Protein AF-W2EII2-F1 (afdb_monomer)

Solvent-accessible surface area (backbone atoms only — not comparable to full-atom values): 6935 Å² total; per-residue (Å²): 129,95,82,87,89,82,90,64,53,65,68,40,54,65,50,43,50,60,74,43,68,81,61,71,60,58,66,47,80,46,74,52,75,57,71,73,62,83,66,45,85,64,96,63,15,81,47,43,69,25,37,38,44,26,28,46,35,73,65,47,43,65,68,16,34,40,39,41,33,33,43,46,94,66,58,82,57,60,70,87,14,72,47,53,42,82,75,50,70,52,74,58,93,66,29,17,34,26,35,32,29,22,40,70,85,60,63,66,49,102,82,74,46,71,62,77,134

Structure (mmCIF, N/CA/C/O backbone):
data_AF-W2EII2-F1
#
_entry.id   AF-W2EII2-F1
#
loop_
_atom_site.group_PDB
_atom_site.id
_atom_site.type_symbol
_atom_site.label_atom_id
_atom_site.label_alt_id
_atom_site.label_comp_id
_atom_site.label_asym_id
_atom_site.label_entity_id
_atom_site.label_seq_id
_atom_site.pdbx_PDB_ins_code
_atom_site.Cartn_x
_atom_site.Cartn_y
_atom_site.Cartn_z
_atom_site.occupancy
_atom_site.B_iso_or_equiv
_atom_site.auth_seq_id
_atom_site.auth_comp_id
_atom_site.auth_asym_id
_atom_site.auth_atom_id
_atom_site.pdbx_PDB_model_num
ATOM 1 N N . LEU A 1 1 ? -0.001 -18.580 14.695 1.00 58.12 1 LEU A N 1
ATOM 2 C CA . LEU A 1 1 ? -1.106 -18.043 13.866 1.00 58.12 1 LEU A CA 1
ATOM 3 C C . LEU A 1 1 ? -1.059 -18.737 12.513 1.00 58.12 1 LEU A C 1
ATOM 5 O O . LEU A 1 1 ? 0.052 -18.964 12.043 1.00 58.12 1 LEU A O 1
ATOM 9 N N . PRO A 1 2 ? -2.203 -19.103 11.916 1.00 81.19 2 PRO A N 1
ATOM 10 C CA . PRO A 1 2 ? -2.222 -19.612 10.550 1.00 81.19 2 PRO A CA 1
ATOM 11 C C . PRO A 1 2 ? -1.718 -18.519 9.601 1.00 81.19 2 PRO A C 1
ATOM 13 O O . PRO A 1 2 ? -2.116 -17.361 9.721 1.00 81.19 2 PRO A O 1
ATOM 16 N N . ALA A 1 3 ? -0.820 -18.887 8.693 1.00 84.44 3 ALA A N 1
ATOM 17 C CA . ALA A 1 3 ? -0.304 -18.011 7.654 1.00 84.44 3 ALA A CA 1
ATOM 18 C C . ALA A 1 3 ? -0.624 -18.626 6.293 1.00 84.44 3 ALA A C 1
ATOM 20 O O . ALA A 1 3 ? -0.541 -19.841 6.119 1.00 84.44 3 ALA A O 1
ATOM 21 N N . GLU A 1 4 ? -0.984 -17.780 5.338 1.00 90.75 4 GLU A N 1
ATOM 22 C CA . GLU A 1 4 ? -1.239 -18.172 3.960 1.00 90.75 4 GLU A CA 1
ATOM 23 C C . GLU A 1 4 ? -0.370 -17.312 3.048 1.00 90.75 4 GLU A C 1
ATOM 25 O O . GLU A 1 4 ? -0.266 -16.101 3.244 1.00 90.75 4 GLU A O 1
ATOM 30 N N . ALA A 1 5 ? 0.250 -17.942 2.055 1.00 91.88 5 ALA A N 1
ATOM 31 C CA . ALA A 1 5 ? 1.073 -17.268 1.066 1.00 91.88 5 ALA A CA 1
ATOM 32 C C . ALA A 1 5 ? 0.483 -17.498 -0.324 1.00 91.88 5 ALA A C 1
ATOM 34 O O . ALA A 1 5 ? 0.189 -18.628 -0.712 1.00 91.88 5 ALA A O 1
ATOM 35 N N . ARG A 1 6 ? 0.319 -16.411 -1.076 1.00 92.88 6 ARG A N 1
ATOM 36 C CA . ARG A 1 6 ? -0.107 -16.421 -2.477 1.00 92.88 6 ARG A CA 1
ATOM 37 C C . ARG A 1 6 ? 0.770 -15.461 -3.268 1.00 92.88 6 ARG A C 1
ATOM 39 O O . ARG A 1 6 ? 1.322 -14.518 -2.705 1.00 92.88 6 ARG A O 1
ATOM 46 N N . ARG A 1 7 ? 0.893 -15.708 -4.571 1.00 92.69 7 ARG A N 1
ATOM 47 C CA . ARG A 1 7 ? 1.626 -14.842 -5.495 1.00 92.69 7 ARG A CA 1
ATOM 48 C C . ARG A 1 7 ? 0.640 -13.923 -6.212 1.00 92.69 7 ARG A C 1
ATOM 50 O O . ARG A 1 7 ? -0.308 -14.415 -6.808 1.00 92.69 7 ARG A O 1
ATOM 57 N N . ALA A 1 8 ? 0.896 -12.623 -6.164 1.00 91.56 8 ALA A N 1
ATOM 58 C CA . ALA A 1 8 ? 0.204 -11.597 -6.938 1.00 91.56 8 ALA A CA 1
ATOM 59 C C . ALA A 1 8 ? 1.205 -10.500 -7.312 1.00 91.56 8 ALA A C 1
ATOM 61 O O . ALA A 1 8 ? 2.192 -10.301 -6.598 1.00 91.56 8 ALA A O 1
ATOM 62 N N . ASP A 1 9 ? 0.942 -9.801 -8.412 1.00 90.38 9 ASP A N 1
ATOM 63 C CA . ASP A 1 9 ? 1.603 -8.534 -8.710 1.00 90.38 9 ASP A CA 1
ATOM 64 C C . ASP A 1 9 ? 0.920 -7.426 -7.897 1.00 90.38 9 ASP A C 1
ATOM 66 O O . ASP A 1 9 ? -0.305 -7.321 -7.884 1.00 90.38 9 ASP A O 1
ATOM 70 N N . VAL A 1 10 ? 1.702 -6.611 -7.188 1.00 89.31 10 VAL A N 1
ATOM 71 C CA . VAL A 1 10 ? 1.163 -5.526 -6.361 1.00 89.31 10 VAL A CA 1
ATOM 72 C C . VAL A 1 10 ? 0.618 -4.367 -7.196 1.00 89.31 10 VAL A C 1
ATOM 74 O O . VAL A 1 10 ? -0.150 -3.558 -6.678 1.00 89.31 10 VAL A O 1
ATOM 77 N N . PHE A 1 11 ? 1.001 -4.279 -8.469 1.00 89.19 11 PHE A N 1
ATOM 78 C CA . PHE A 1 11 ? 0.474 -3.282 -9.392 1.00 89.19 11 PHE A CA 1
ATOM 79 C C . PHE A 1 11 ? -0.848 -3.724 -10.038 1.00 89.19 11 PHE A C 1
ATOM 81 O O . PHE A 1 11 ? -1.654 -2.867 -10.397 1.00 89.19 11 PHE A O 1
ATOM 88 N N . ASP A 1 12 ? -1.140 -5.029 -10.067 1.00 90.94 12 ASP A N 1
ATOM 89 C CA . ASP A 1 12 ? -2.394 -5.584 -10.581 1.00 90.94 12 ASP A CA 1
ATOM 90 C C . ASP A 1 12 ? -3.491 -5.632 -9.500 1.00 90.94 12 ASP A C 1
ATOM 92 O O . ASP A 1 12 ? -3.599 -6.555 -8.685 1.00 90.94 12 ASP A O 1
ATOM 96 N N . ALA A 1 13 ? -4.374 -4.632 -9.522 1.00 91.69 13 ALA A N 1
ATOM 97 C CA . ALA A 1 13 ? -5.518 -4.563 -8.615 1.00 91.69 13 ALA A CA 1
ATOM 98 C C . ALA A 1 13 ? -6.496 -5.746 -8.772 1.00 91.69 13 ALA A C 1
ATOM 100 O O . ALA A 1 13 ? -7.213 -6.072 -7.823 1.00 91.69 13 ALA A O 1
ATOM 101 N N . GLY A 1 14 ? -6.594 -6.343 -9.964 1.00 93.12 14 GLY A N 1
ATOM 102 C CA . GLY A 1 14 ? -7.450 -7.497 -10.238 1.00 93.12 14 GLY A CA 1
ATOM 103 C C . GLY A 1 14 ? -6.904 -8.748 -9.559 1.00 93.12 14 GLY A C 1
ATOM 104 O O . GLY A 1 14 ? -7.590 -9.334 -8.717 1.00 93.12 14 GLY A O 1
ATOM 105 N N . GLY A 1 15 ? -5.640 -9.076 -9.832 1.00 94.19 15 GLY A N 1
ATOM 106 C CA . GLY A 1 15 ? -4.932 -10.198 -9.217 1.00 94.19 15 GLY A CA 1
ATOM 107 C C . GLY A 1 15 ? -4.852 -10.101 -7.692 1.00 94.19 15 GLY A C 1
ATOM 108 O O . GLY A 1 15 ? -5.042 -11.101 -6.996 1.00 94.19 15 GLY A O 1
ATOM 109 N N . LEU A 1 16 ? -4.675 -8.896 -7.133 1.00 93.50 16 LEU A N 1
ATOM 110 C CA . LEU A 1 16 ? -4.748 -8.702 -5.680 1.00 93.50 16 LEU A CA 1
ATOM 111 C C . LEU A 1 16 ? -6.133 -9.039 -5.113 1.00 93.50 16 LEU A C 1
ATOM 113 O O . LEU A 1 16 ? -6.222 -9.706 -4.081 1.00 93.50 16 LEU A O 1
ATOM 117 N N . ARG A 1 17 ? -7.222 -8.608 -5.764 1.00 94.50 17 ARG A N 1
ATOM 118 C CA . ARG A 1 17 ? -8.587 -8.935 -5.310 1.00 94.50 17 ARG A CA 1
ATOM 119 C C . ARG A 1 17 ? -8.873 -10.430 -5.401 1.00 94.50 17 ARG A C 1
ATOM 121 O O . ARG A 1 17 ? -9.484 -10.975 -4.482 1.00 94.50 17 ARG A O 1
ATOM 128 N N . GLU A 1 18 ? -8.402 -11.083 -6.459 1.00 95.31 18 GLU A N 1
ATOM 129 C CA . GLU A 1 18 ? -8.519 -12.531 -6.637 1.00 95.31 18 GLU A CA 1
ATOM 130 C C . GLU A 1 18 ? -7.802 -13.289 -5.511 1.00 95.31 18 GLU A C 1
ATOM 132 O O . GLU A 1 18 ? -8.406 -14.116 -4.828 1.00 95.31 18 GLU A O 1
ATOM 137 N N . VAL A 1 19 ? -6.544 -12.935 -5.233 1.00 94.94 19 VAL A N 1
ATOM 138 C CA . VAL A 1 19 ? -5.745 -13.539 -4.156 1.00 94.94 19 VAL A CA 1
ATOM 139 C C . VAL A 1 19 ? -6.336 -13.280 -2.768 1.00 94.94 19 VAL A C 1
ATOM 141 O O . VAL A 1 19 ? -6.267 -14.144 -1.882 1.00 94.94 19 VAL A O 1
ATOM 144 N N . LEU A 1 20 ? -6.943 -12.114 -2.551 1.00 93.12 20 LEU A N 1
ATOM 145 C CA . LEU A 1 20 ? -7.638 -11.818 -1.302 1.00 93.12 20 LEU A CA 1
ATOM 146 C C . LEU A 1 20 ? -8.917 -12.645 -1.142 1.00 93.12 20 LEU A C 1
ATOM 148 O O . LEU A 1 20 ? -9.279 -12.932 -0.001 1.00 93.12 20 LEU A O 1
ATOM 152 N N . GLY A 1 21 ? -9.575 -13.067 -2.226 1.00 92.56 21 GLY A N 1
ATOM 153 C CA . GLY A 1 21 ? -10.734 -13.964 -2.169 1.00 92.56 21 GLY A CA 1
ATOM 154 C C . GLY A 1 21 ? -11.874 -13.420 -1.300 1.00 92.56 21 GLY A C 1
ATOM 155 O O . GLY A 1 21 ? -12.480 -14.160 -0.532 1.00 92.56 21 GLY A O 1
ATOM 156 N N . GLY A 1 22 ? -12.104 -12.104 -1.337 1.00 90.62 22 GLY A N 1
ATOM 157 C CA . GLY A 1 22 ? -13.107 -11.417 -0.510 1.00 90.62 22 GLY A CA 1
ATOM 158 C C . GLY A 1 22 ? -12.643 -11.021 0.898 1.00 90.62 22 GLY A C 1
ATOM 159 O O . GLY A 1 22 ? -13.360 -10.294 1.588 1.00 90.62 22 GLY A O 1
ATOM 160 N N . ARG A 1 23 ? -11.440 -11.423 1.330 1.00 92.06 23 ARG A N 1
ATOM 161 C CA . ARG A 1 23 ? -10.848 -10.944 2.589 1.00 92.06 23 ARG A CA 1
ATOM 162 C C . ARG A 1 23 ? -10.588 -9.443 2.530 1.00 92.06 23 ARG A C 1
ATOM 164 O O . ARG A 1 23 ? -10.233 -8.895 1.489 1.00 92.06 23 ARG A O 1
ATOM 171 N N . ARG A 1 24 ? -10.721 -8.787 3.684 1.00 91.88 24 ARG A N 1
ATOM 172 C CA . ARG A 1 24 ? -10.56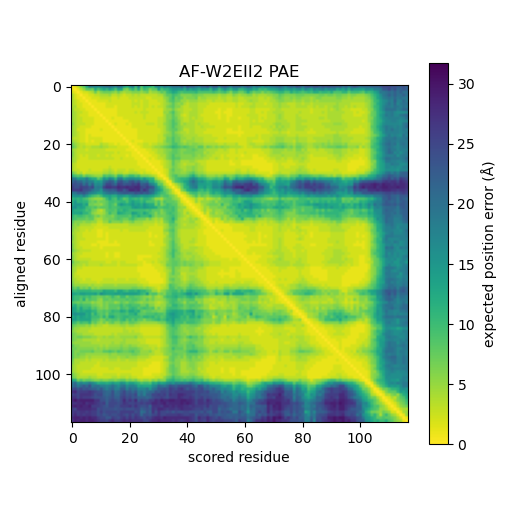3 -7.335 3.833 1.00 91.88 24 ARG A CA 1
ATOM 173 C C . ARG A 1 24 ? -9.530 -7.017 4.916 1.00 91.88 24 ARG A C 1
ATOM 175 O O . ARG A 1 24 ? -9.907 -6.828 6.070 1.00 91.88 24 ARG A O 1
ATOM 182 N N . PRO A 1 25 ? -8.227 -7.017 4.582 1.00 92.38 25 PRO A N 1
ATOM 183 C CA . PRO A 1 25 ? -7.178 -6.708 5.546 1.00 92.38 25 PRO A CA 1
ATOM 184 C C . PRO A 1 25 ? -7.321 -5.276 6.070 1.00 92.38 25 PRO A C 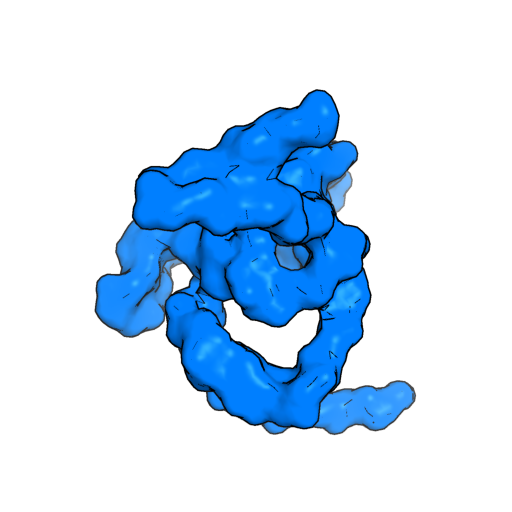1
ATOM 186 O O . PRO A 1 25 ? -7.399 -4.335 5.286 1.00 92.38 25 PRO A O 1
ATOM 189 N N . GL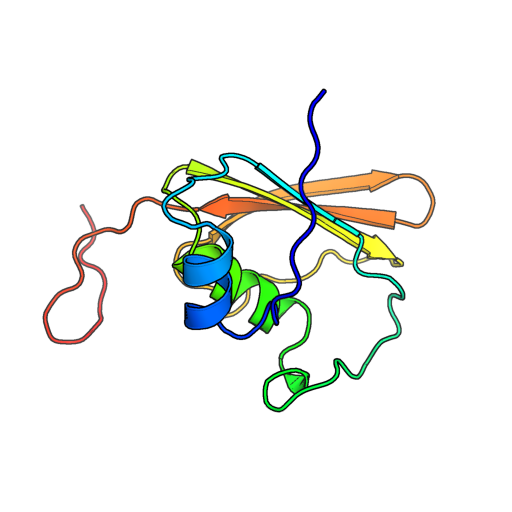Y A 1 26 ? -7.321 -5.113 7.395 1.00 95.00 26 GLY A N 1
ATOM 190 C CA . GLY A 1 26 ? -7.287 -3.791 8.032 1.00 95.00 26 GLY A CA 1
ATOM 191 C C . GLY A 1 26 ? -5.878 -3.202 8.137 1.00 95.00 26 GLY A C 1
ATOM 192 O O . GLY A 1 26 ? -5.726 -2.011 8.390 1.00 95.00 26 GLY A O 1
ATOM 193 N N . VAL A 1 27 ? -4.841 -4.023 7.949 1.00 95.25 27 VAL A N 1
ATOM 194 C CA . VAL A 1 27 ? -3.441 -3.607 8.044 1.00 95.25 27 VAL A CA 1
ATOM 195 C C . VAL A 1 27 ? -2.628 -4.286 6.949 1.00 95.25 27 VAL A C 1
ATOM 197 O O . VAL A 1 27 ? -2.700 -5.502 6.776 1.00 95.25 27 VAL A O 1
ATOM 200 N N . VAL A 1 28 ? -1.822 -3.495 6.247 1.00 95.31 28 VAL A N 1
ATOM 201 C CA . VAL A 1 28 ? -0.764 -3.950 5.345 1.00 95.31 28 VAL A CA 1
ATOM 202 C C . VAL A 1 28 ? 0.567 -3.450 5.886 1.00 95.31 28 VAL A C 1
ATOM 204 O O . VAL A 1 28 ? 0.725 -2.262 6.157 1.00 95.31 28 VAL A O 1
ATOM 207 N N . VAL A 1 29 ? 1.530 -4.357 6.031 1.00 93.94 29 VAL A N 1
ATOM 208 C CA . VAL A 1 29 ? 2.907 -4.026 6.404 1.00 93.94 29 VAL A CA 1
ATOM 209 C C . VAL A 1 29 ? 3.813 -4.530 5.298 1.00 93.94 29 VAL A C 1
ATOM 211 O O . VAL A 1 29 ? 3.789 -5.715 4.973 1.00 93.94 29 VAL A O 1
ATOM 214 N N . THR A 1 30 ? 4.599 -3.634 4.716 1.00 91.19 30 THR A N 1
ATOM 215 C CA . THR A 1 30 ? 5.568 -3.984 3.680 1.00 91.19 30 THR A CA 1
ATOM 216 C C . THR A 1 30 ? 6.883 -3.258 3.926 1.00 91.19 30 THR A C 1
ATOM 218 O O . THR A 1 30 ? 6.906 -2.071 4.256 1.00 91.19 30 THR A O 1
ATOM 221 N N . ASP A 1 31 ? 7.984 -3.990 3.803 1.00 88.69 31 ASP A N 1
ATOM 222 C CA . ASP A 1 31 ? 9.332 -3.431 3.753 1.00 88.69 31 ASP A CA 1
ATOM 223 C C . ASP A 1 31 ? 9.767 -3.490 2.298 1.00 88.69 31 ASP A C 1
ATOM 225 O O . ASP A 1 31 ? 10.023 -4.572 1.774 1.00 88.69 31 ASP A O 1
ATOM 229 N N . VAL A 1 32 ? 9.783 -2.336 1.635 1.00 81.19 32 VAL A N 1
ATOM 230 C CA . VAL A 1 32 ? 10.238 -2.227 0.251 1.00 81.19 32 VAL A CA 1
ATOM 231 C C . VAL A 1 32 ? 11.763 -2.305 0.296 1.00 81.19 32 VAL A C 1
ATOM 233 O O . VAL A 1 32 ? 12.413 -1.362 0.775 1.00 81.19 32 VAL A O 1
ATOM 236 N N . PRO A 1 33 ? 12.36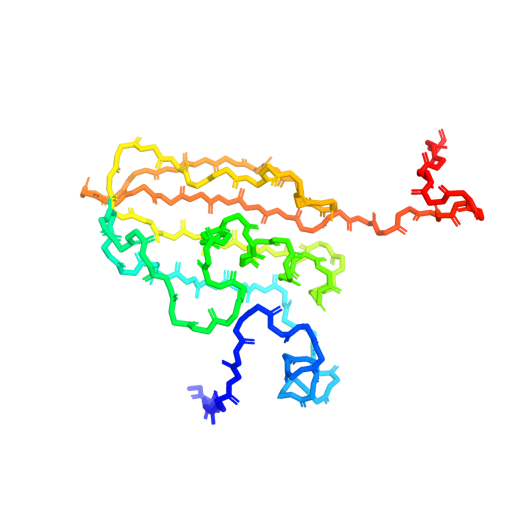4 -3.428 -0.135 1.00 62.56 33 PRO A N 1
ATOM 237 C CA . PRO A 1 33 ? 13.794 -3.604 -0.024 1.00 62.56 33 PRO A CA 1
ATOM 238 C C . PRO A 1 33 ? 14.489 -2.654 -1.001 1.00 62.56 33 PRO A C 1
ATOM 240 O O . PRO A 1 33 ? 14.085 -2.514 -2.147 1.00 62.56 33 PRO A O 1
ATOM 243 N N . TYR A 1 34 ? 15.575 -2.045 -0.528 1.00 53.75 34 TYR A N 1
ATOM 244 C CA . TYR A 1 34 ? 16.463 -1.136 -1.257 1.00 53.75 34 TYR A CA 1
ATOM 245 C C . TYR A 1 34 ? 15.846 0.212 -1.655 1.00 53.75 34 TYR A C 1
ATOM 247 O O . TYR A 1 34 ? 15.139 0.355 -2.644 1.00 53.75 34 TYR A O 1
ATOM 255 N N . GLY A 1 35 ? 16.286 1.260 -0.951 1.00 49.59 35 GLY A N 1
ATOM 256 C CA . GLY A 1 35 ? 16.116 2.670 -1.334 1.00 49.59 35 GLY A CA 1
ATOM 257 C C . GLY A 1 35 ? 16.866 3.086 -2.611 1.00 49.59 35 GLY A C 1
ATOM 258 O O . GLY A 1 35 ? 17.140 4.265 -2.775 1.00 49.59 35 GLY A O 1
ATOM 259 N N . GLU A 1 36 ? 17.199 2.110 -3.462 1.00 44.62 36 GLU A N 1
ATOM 260 C CA . GLU A 1 36 ? 17.898 2.184 -4.753 1.00 44.62 36 GLU A CA 1
ATOM 261 C C . GLU A 1 36 ? 17.292 1.189 -5.776 1.00 44.62 36 GLU A C 1
ATOM 263 O O . GLU A 1 36 ? 17.817 1.052 -6.877 1.00 44.62 36 GLU A O 1
ATOM 268 N N . GLN A 1 37 ? 16.202 0.461 -5.461 1.00 56.44 37 GLN A N 1
ATOM 269 C CA . GLN A 1 37 ? 15.475 -0.298 -6.487 1.00 56.44 37 GLN A CA 1
ATOM 270 C C . GLN A 1 37 ? 14.678 0.702 -7.339 1.00 56.44 37 GLN A C 1
ATOM 272 O O . GLN A 1 37 ? 13.510 0.996 -7.095 1.00 56.44 37 GLN A O 1
ATOM 277 N N . THR A 1 38 ? 15.372 1.286 -8.315 1.00 54.81 38 THR A N 1
ATOM 278 C CA . THR A 1 38 ? 14.835 2.192 -9.342 1.00 54.81 38 THR A CA 1
ATOM 279 C C . THR A 1 38 ? 13.942 1.473 -10.347 1.00 54.81 38 THR A C 1
ATOM 281 O O . THR A 1 38 ? 13.274 2.123 -11.143 1.00 54.81 38 THR A O 1
ATOM 284 N N . SER A 1 39 ? 13.930 0.141 -10.320 1.00 61.56 39 SER A N 1
ATOM 285 C CA . SER A 1 39 ? 13.127 -0.690 -11.205 1.00 61.56 39 SER A CA 1
ATOM 286 C C . SER A 1 39 ? 12.400 -1.754 -10.401 1.00 61.56 39 SER A C 1
ATOM 288 O O . SER A 1 39 ? 12.994 -2.524 -9.645 1.00 61.56 39 SER A O 1
ATOM 290 N N . TRP A 1 40 ? 11.087 -1.778 -10.572 1.00 74.94 40 TRP A N 1
ATOM 291 C CA . TRP A 1 40 ? 10.263 -2.912 -10.204 1.00 74.94 40 TRP A CA 1
ATOM 292 C C . TRP A 1 40 ? 10.026 -3.720 -11.477 1.00 74.94 40 TRP A C 1
ATOM 294 O O . TRP A 1 40 ? 9.975 -3.164 -12.574 1.00 74.94 40 TRP A O 1
ATOM 304 N N . LEU A 1 41 ? 9.929 -5.039 -11.344 1.00 70.62 41 LEU A N 1
ATOM 305 C CA . LEU A 1 41 ? 9.628 -5.900 -12.483 1.00 70.62 41 LEU A CA 1
ATOM 306 C C . LEU A 1 41 ? 8.154 -5.750 -12.868 1.00 70.62 41 LEU A C 1
ATOM 308 O O . LEU A 1 41 ? 7.303 -5.613 -11.993 1.00 70.62 41 LEU A O 1
ATOM 312 N N . GLY A 1 42 ? 7.870 -5.855 -14.164 1.00 70.56 42 GLY A N 1
ATOM 313 C CA . GLY A 1 42 ? 6.511 -5.797 -14.698 1.00 70.56 42 GLY A CA 1
ATOM 314 C C . GLY A 1 42 ? 6.171 -4.454 -15.354 1.00 70.56 42 GLY A C 1
ATOM 315 O O . GLY A 1 42 ? 6.894 -3.474 -15.178 1.00 70.56 42 GLY A O 1
ATOM 316 N N . PRO A 1 43 ? 5.089 -4.420 -16.146 1.00 69.81 43 PRO A N 1
ATOM 317 C CA . PRO A 1 43 ? 4.730 -3.281 -16.995 1.00 69.81 43 PRO A CA 1
ATOM 318 C C . PRO A 1 43 ? 4.476 -1.984 -16.213 1.00 69.81 43 PRO A C 1
ATOM 320 O O . PRO A 1 43 ? 4.787 -0.909 -16.710 1.00 69.81 43 PRO A O 1
ATOM 323 N N . ASP A 1 44 ? 3.988 -2.081 -14.975 1.00 73.88 44 ASP A N 1
ATOM 324 C CA . ASP A 1 44 ? 3.665 -0.923 -14.129 1.00 73.88 44 ASP A CA 1
ATOM 325 C C . ASP A 1 44 ? 4.756 -0.599 -13.094 1.00 73.88 44 ASP A C 1
ATOM 327 O O . 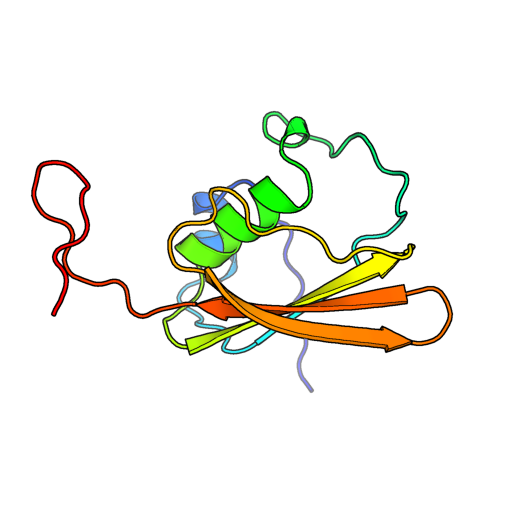ASP A 1 44 ? 4.608 0.302 -12.258 1.00 73.88 44 ASP A O 1
ATOM 331 N N . GLY A 1 45 ? 5.882 -1.314 -13.159 1.00 68.81 45 GLY A N 1
ATOM 332 C CA . GLY A 1 45 ? 6.950 -1.233 -12.175 1.00 68.81 45 GLY A CA 1
ATOM 333 C C . GLY A 1 45 ? 7.670 0.120 -12.114 1.00 68.81 45 GLY A C 1
ATOM 334 O O . GLY A 1 45 ? 8.205 0.497 -11.069 1.00 68.81 45 GLY A O 1
ATOM 335 N N . GLU A 1 46 ? 7.626 0.899 -13.195 1.00 75.00 46 GLU A N 1
ATOM 336 C CA . GLU A 1 46 ? 8.196 2.253 -13.255 1.00 75.00 46 GLU A CA 1
ATOM 337 C C . GLU A 1 46 ? 7.538 3.218 -12.255 1.00 75.00 46 GLU A C 1
ATOM 339 O O . GLU A 1 46 ? 8.170 4.163 -11.782 1.00 75.00 46 GLU A O 1
ATOM 344 N N . SER A 1 47 ? 6.285 2.954 -11.862 1.00 76.44 47 SER A N 1
ATOM 345 C CA . SER A 1 47 ? 5.563 3.765 -10.871 1.00 76.44 47 SER A CA 1
ATOM 346 C C . SER A 1 47 ? 6.069 3.560 -9.434 1.00 76.44 47 SER A C 1
ATOM 348 O O . SER A 1 47 ? 5.735 4.340 -8.533 1.00 76.44 47 SER A O 1
ATOM 350 N N . GLY A 1 48 ? 6.849 2.502 -9.197 1.00 82.06 48 GLY A N 1
ATOM 351 C CA . GLY A 1 48 ? 7.481 2.177 -7.924 1.00 82.06 48 GLY A CA 1
ATOM 352 C C . GLY A 1 48 ? 6.540 2.212 -6.715 1.00 82.06 48 GLY A C 1
ATOM 353 O O . GLY A 1 48 ? 5.378 1.807 -6.775 1.00 82.06 48 GLY A O 1
ATOM 354 N N . ALA A 1 49 ? 7.030 2.737 -5.587 1.00 84.56 49 ALA A N 1
ATOM 355 C CA . ALA A 1 49 ? 6.252 2.797 -4.348 1.00 84.56 49 ALA A CA 1
ATOM 356 C C . ALA A 1 49 ? 4.957 3.627 -4.475 1.00 84.56 49 ALA A C 1
ATOM 358 O O . ALA A 1 49 ? 3.982 3.327 -3.790 1.00 84.56 49 ALA A O 1
ATOM 359 N N . ALA A 1 50 ? 4.920 4.640 -5.349 1.00 84.38 50 ALA A N 1
ATOM 360 C CA . ALA A 1 50 ? 3.716 5.439 -5.576 1.00 84.38 50 ALA A CA 1
ATOM 361 C C . ALA A 1 50 ? 2.629 4.624 -6.301 1.00 84.38 50 ALA A C 1
ATOM 363 O O . ALA A 1 50 ? 1.469 4.647 -5.888 1.00 84.38 50 ALA A O 1
ATOM 364 N N . GLY A 1 51 ? 3.009 3.847 -7.323 1.00 86.50 51 GLY A N 1
ATOM 365 C CA . GLY A 1 51 ? 2.109 2.909 -8.004 1.00 86.50 51 GLY A CA 1
ATOM 366 C C . GLY A 1 51 ? 1.564 1.843 -7.058 1.00 86.50 51 GLY A C 1
ATOM 367 O O . GLY A 1 51 ? 0.354 1.644 -6.985 1.00 86.50 51 GLY A O 1
ATOM 368 N N . MET A 1 52 ? 2.441 1.246 -6.245 1.00 88.81 52 MET A N 1
ATOM 369 C CA . MET A 1 52 ? 2.048 0.288 -5.208 1.00 88.81 52 MET A CA 1
ATOM 370 C C . MET A 1 52 ? 1.009 0.890 -4.247 1.00 88.81 52 MET A C 1
ATOM 372 O O . MET A 1 52 ? -0.022 0.278 -3.976 1.00 88.81 52 MET A O 1
ATOM 376 N N . LEU A 1 53 ? 1.260 2.100 -3.734 1.00 90.69 53 LEU A N 1
ATOM 377 C CA . LEU A 1 53 ? 0.342 2.790 -2.825 1.00 90.69 53 LEU A CA 1
ATOM 378 C C . LEU A 1 53 ? -1.013 3.074 -3.486 1.00 90.69 53 LEU A C 1
ATOM 380 O O . LEU A 1 53 ? -2.049 2.845 -2.863 1.00 90.69 53 LEU A O 1
ATOM 384 N N . ARG A 1 54 ? -1.026 3.508 -4.752 1.00 90.00 54 ARG A N 1
ATOM 385 C CA . ARG A 1 54 ? -2.262 3.724 -5.518 1.00 90.00 54 ARG A CA 1
ATOM 386 C C . ARG A 1 54 ? -3.077 2.437 -5.641 1.00 90.00 54 ARG A C 1
ATOM 388 O O . ARG A 1 54 ? -4.270 2.446 -5.342 1.00 90.00 54 ARG A O 1
ATOM 395 N N . THR A 1 55 ? -2.442 1.334 -6.031 1.00 91.38 55 THR A N 1
ATOM 396 C CA . THR A 1 55 ? -3.130 0.050 -6.191 1.00 91.38 55 THR A CA 1
ATOM 397 C C . THR A 1 55 ? -3.674 -0.463 -4.858 1.00 91.38 55 THR A C 1
ATOM 399 O O . THR A 1 55 ? -4.845 -0.840 -4.777 1.00 91.38 55 THR A O 1
ATOM 402 N N . LEU A 1 56 ? -2.884 -0.400 -3.781 1.00 92.06 56 LEU A N 1
ATOM 403 C CA . LEU A 1 56 ? -3.340 -0.791 -2.444 1.00 92.06 56 LEU A CA 1
ATOM 404 C C . LEU A 1 56 ? -4.511 0.071 -1.959 1.00 92.06 56 LEU A C 1
ATOM 406 O O . LEU A 1 56 ? -5.482 -0.472 -1.434 1.00 92.06 56 LEU A O 1
ATOM 410 N N . GLY A 1 57 ? -4.464 1.387 -2.184 1.00 91.56 57 GLY A N 1
ATOM 411 C CA . GLY A 1 57 ? -5.562 2.297 -1.852 1.00 91.56 57 GLY A CA 1
ATOM 412 C C . GLY A 1 57 ? -6.878 1.958 -2.563 1.00 91.56 57 GLY A C 1
ATOM 413 O O . GLY A 1 57 ? -7.947 2.162 -1.999 1.00 91.56 57 GLY A O 1
ATOM 414 N N . ALA A 1 58 ? -6.814 1.381 -3.767 1.00 90.38 58 ALA A N 1
ATOM 415 C CA . ALA A 1 58 ? -7.990 0.958 -4.529 1.00 90.38 58 ALA A CA 1
ATOM 416 C C . ALA A 1 58 ? -8.529 -0.436 -4.143 1.00 90.38 58 ALA A C 1
ATOM 418 O O . ALA A 1 58 ? -9.660 -0.785 -4.502 1.00 90.38 58 ALA A O 1
ATOM 419 N N . VAL A 1 59 ? -7.719 -1.264 -3.480 1.00 92.81 59 VAL A N 1
ATOM 420 C CA . VAL A 1 59 ? -8.058 -2.656 -3.132 1.00 92.81 59 VAL A CA 1
ATOM 421 C C . VAL A 1 59 ? -8.502 -2.789 -1.677 1.00 92.81 59 VAL A C 1
ATOM 423 O O . VAL A 1 59 ? -9.416 -3.562 -1.379 1.00 92.81 59 VAL A O 1
ATOM 426 N N . LEU A 1 60 ? -7.854 -2.064 -0.769 1.00 93.50 60 LEU A N 1
ATOM 427 C CA . LEU A 1 60 ? -8.085 -2.180 0.665 1.00 93.50 60 LEU A CA 1
ATOM 428 C C . LEU A 1 60 ? -9.413 -1.532 1.091 1.00 93.50 60 LEU A C 1
ATOM 430 O O . LEU A 1 60 ? -9.884 -0.595 0.446 1.00 93.50 60 LEU A O 1
ATOM 434 N N . PRO A 1 61 ? -10.043 -2.033 2.172 1.00 93.44 61 PRO A N 1
ATOM 435 C CA . PRO A 1 61 ? -11.269 -1.439 2.695 1.00 93.44 61 PRO A CA 1
ATOM 436 C C . PRO A 1 61 ? -11.000 -0.042 3.263 1.00 93.44 61 PRO A C 1
ATOM 438 O O . PRO A 1 61 ? -9.859 0.289 3.581 1.00 93.44 61 PRO A O 1
ATOM 441 N N . GLU A 1 62 ? -12.054 0.754 3.441 1.00 92.62 62 GLU A N 1
ATOM 442 C CA . GLU A 1 62 ? -11.991 2.016 4.183 1.00 92.62 62 GLU A CA 1
ATOM 443 C C . GLU A 1 62 ? -11.371 1.819 5.575 1.00 92.62 62 GLU A C 1
ATOM 445 O O . GLU A 1 62 ? -11.624 0.826 6.260 1.00 92.62 62 GLU A O 1
ATOM 450 N N . GLY A 1 63 ? -10.546 2.779 5.991 1.00 93.69 63 GLY A N 1
ATOM 451 C CA . GLY A 1 63 ? -9.916 2.793 7.302 1.00 93.69 63 GLY A CA 1
ATOM 452 C C . GLY A 1 63 ? -8.704 1.869 7.445 1.00 93.69 63 GLY A C 1
ATOM 453 O O . GLY A 1 63 ? -8.027 1.962 8.470 1.00 93.69 63 GLY A O 1
ATOM 454 N N . ALA A 1 64 ? -8.394 1.036 6.447 1.00 96.31 64 ALA A N 1
ATOM 455 C CA . ALA A 1 64 ? -7.199 0.201 6.430 1.00 96.31 64 ALA A CA 1
ATOM 456 C C . ALA A 1 64 ? -5.916 1.033 6.516 1.00 96.31 64 ALA A C 1
ATOM 458 O O . ALA A 1 64 ? -5.794 2.099 5.911 1.00 96.31 64 ALA A O 1
ATOM 459 N N . VAL A 1 65 ? -4.932 0.512 7.246 1.00 96.75 65 VAL A N 1
ATOM 460 C CA . VAL A 1 65 ? -3.631 1.153 7.449 1.00 96.75 65 VAL A CA 1
ATOM 461 C C . VAL A 1 65 ? -2.571 0.465 6.601 1.00 96.75 65 VAL A C 1
ATOM 463 O O . VAL A 1 65 ? -2.441 -0.757 6.620 1.00 96.75 65 VAL A O 1
ATOM 466 N N . ILE A 1 66 ? -1.771 1.257 5.896 1.00 95.62 66 ILE A N 1
ATOM 467 C CA . ILE A 1 66 ? -0.614 0.794 5.133 1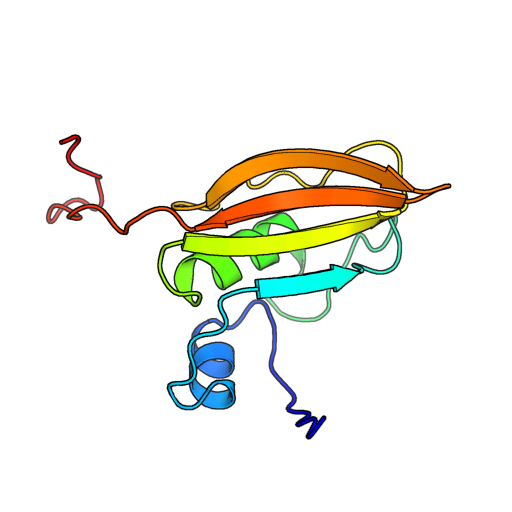.00 95.62 66 ILE A CA 1
ATOM 468 C C . ILE A 1 66 ? 0.642 1.345 5.806 1.00 95.62 66 ILE A C 1
ATOM 470 O O . ILE A 1 66 ? 0.847 2.559 5.854 1.00 95.62 66 ILE A O 1
ATOM 474 N N . ALA A 1 67 ? 1.487 0.452 6.312 1.00 95.56 67 ALA A N 1
ATOM 475 C CA . ALA A 1 67 ? 2.814 0.769 6.813 1.00 95.56 67 ALA A CA 1
ATOM 476 C C . ALA A 1 67 ? 3.860 0.352 5.775 1.00 95.56 67 ALA A C 1
ATOM 478 O O . ALA A 1 67 ? 4.037 -0.838 5.506 1.00 95.56 67 ALA A O 1
ATOM 479 N N . VAL A 1 68 ? 4.557 1.335 5.204 1.00 92.56 68 VAL A N 1
ATOM 480 C CA . VAL A 1 68 ? 5.625 1.109 4.224 1.00 92.56 68 VAL A CA 1
ATOM 481 C C . VAL A 1 68 ? 6.958 1.497 4.839 1.00 92.56 68 VAL A C 1
ATOM 483 O O . VAL A 1 68 ? 7.197 2.673 5.120 1.00 92.56 68 VAL A O 1
ATOM 486 N N . ALA A 1 69 ? 7.830 0.517 5.042 1.00 90.81 69 ALA A N 1
ATOM 487 C CA . ALA A 1 69 ? 9.218 0.749 5.402 1.00 90.81 69 ALA A CA 1
ATOM 488 C C . ALA A 1 69 ? 10.073 0.858 4.133 1.00 90.81 69 ALA A C 1
ATOM 490 O O . ALA A 1 69 ? 9.933 0.070 3.201 1.00 90.81 69 ALA A O 1
ATOM 491 N N . VAL A 1 70 ? 10.945 1.864 4.099 1.00 87.00 70 VAL A N 1
ATOM 492 C CA . VAL A 1 70 ? 11.948 2.067 3.048 1.00 87.00 70 VAL A CA 1
ATOM 493 C C . VAL A 1 70 ? 13.304 2.332 3.687 1.00 87.00 70 VAL A C 1
ATOM 495 O O . VAL A 1 70 ? 13.400 2.930 4.766 1.00 87.00 70 VAL A O 1
ATOM 498 N N . ARG A 1 71 ? 14.387 1.942 3.013 1.00 83.44 71 ARG A N 1
ATOM 499 C CA . ARG A 1 71 ? 15.733 2.391 3.390 1.00 83.44 71 ARG A CA 1
ATOM 500 C C . ARG A 1 71 ? 15.937 3.821 2.894 1.00 83.44 71 ARG A C 1
ATOM 502 O O . ARG A 1 71 ? 15.704 4.100 1.726 1.00 83.44 71 ARG A O 1
ATOM 509 N N . GLY A 1 72 ? 16.405 4.715 3.760 1.00 77.56 72 GLY A N 1
ATOM 510 C CA . GLY A 1 72 ? 16.683 6.102 3.385 1.00 77.56 72 GLY A CA 1
ATOM 511 C C . GLY A 1 72 ? 16.059 7.122 4.326 1.00 77.56 72 GLY A C 1
ATOM 512 O O . GLY A 1 72 ? 15.481 6.784 5.359 1.00 77.56 72 GLY A O 1
ATOM 513 N N . ARG A 1 73 ? 16.226 8.407 3.991 1.00 71.94 73 ARG A N 1
ATOM 514 C CA . ARG A 1 73 ? 15.852 9.524 4.876 1.00 71.94 73 ARG A CA 1
ATOM 515 C C . ARG A 1 73 ? 14.446 10.069 4.643 1.00 71.94 73 ARG A C 1
ATOM 517 O O . ARG A 1 73 ? 13.976 10.820 5.499 1.00 71.94 73 ARG A O 1
ATOM 524 N N . ARG A 1 74 ? 13.831 9.762 3.498 1.00 79.62 74 ARG A N 1
ATOM 525 C CA . ARG A 1 74 ? 12.534 10.305 3.084 1.00 79.62 74 ARG A CA 1
ATOM 526 C C . ARG A 1 74 ? 11.505 9.178 2.961 1.00 79.62 74 ARG A C 1
ATOM 528 O O . ARG A 1 74 ? 11.845 8.142 2.394 1.00 79.62 74 ARG A O 1
ATOM 535 N N . PRO A 1 75 ? 10.282 9.370 3.481 1.00 80.12 75 PRO A N 1
ATOM 536 C CA . PRO A 1 75 ? 9.197 8.421 3.281 1.00 80.12 75 PRO A CA 1
ATOM 537 C C . PRO A 1 75 ? 8.770 8.385 1.802 1.00 80.12 75 PRO A C 1
ATOM 539 O O . PRO A 1 75 ? 8.915 9.403 1.113 1.00 80.12 75 PRO A O 1
ATOM 542 N N . PRO A 1 76 ? 8.224 7.255 1.312 1.00 81.88 76 PRO A N 1
ATOM 543 C CA . PRO A 1 76 ? 7.554 7.223 0.018 1.00 81.88 76 PRO A CA 1
ATOM 544 C C . PRO A 1 76 ? 6.407 8.234 0.010 1.00 81.88 76 PRO A C 1
ATOM 546 O O . PRO A 1 76 ? 5.770 8.481 1.037 1.00 81.88 76 PRO A O 1
ATOM 549 N N . ARG A 1 77 ? 6.153 8.834 -1.150 1.00 81.38 77 ARG A N 1
ATOM 550 C CA . ARG A 1 77 ? 5.016 9.732 -1.339 1.00 81.38 77 ARG A CA 1
ATOM 551 C C . ARG A 1 77 ? 3.856 8.966 -1.954 1.00 81.38 77 ARG A C 1
ATOM 553 O O . ARG A 1 77 ? 4.059 8.117 -2.815 1.00 81.38 77 ARG A O 1
ATOM 560 N N . ALA A 1 78 ? 2.650 9.296 -1.514 1.00 79.00 78 ALA A N 1
ATOM 561 C CA . ALA A 1 78 ? 1.401 8.773 -2.058 1.00 79.00 78 ALA A CA 1
ATOM 562 C C . ALA A 1 78 ? 0.880 9.664 -3.205 1.00 79.00 78 ALA A C 1
ATOM 564 O O . ALA A 1 78 ? -0.325 9.862 -3.346 1.00 79.00 78 ALA A O 1
ATOM 565 N N . ASP A 1 79 ? 1.786 10.256 -3.989 1.00 73.38 79 ASP A N 1
ATOM 566 C CA . ASP A 1 79 ? 1.425 11.202 -5.045 1.00 73.38 79 ASP A CA 1
ATOM 567 C C . ASP A 1 79 ? 0.542 10.489 -6.088 1.00 73.38 79 ASP A C 1
ATOM 569 O O . ASP A 1 79 ? 0.906 9.450 -6.644 1.00 73.38 79 ASP A O 1
ATOM 573 N N . GLY A 1 80 ? -0.666 11.013 -6.314 1.00 70.06 80 GLY A N 1
ATOM 574 C CA . GLY A 1 80 ? -1.653 10.389 -7.201 1.00 70.06 80 GLY A CA 1
ATOM 575 C C . GLY A 1 80 ? -2.253 9.073 -6.683 1.00 70.06 80 GLY A C 1
ATOM 576 O O . GLY A 1 80 ? -2.815 8.319 -7.477 1.00 70.06 80 GLY A O 1
ATOM 577 N N . ALA A 1 81 ? -2.128 8.754 -5.390 1.00 75.94 81 ALA A N 1
ATOM 578 C CA . ALA A 1 81 ? -2.862 7.664 -4.748 1.00 75.94 81 ALA A CA 1
ATOM 579 C C . ALA A 1 81 ? -4.161 8.205 -4.136 1.00 75.94 81 ALA A C 1
ATOM 581 O O . ALA A 1 81 ? -4.263 8.483 -2.938 1.00 75.94 81 ALA A O 1
ATOM 582 N N . ASP A 1 82 ? -5.156 8.387 -5.000 1.00 77.31 82 ASP A N 1
ATOM 583 C CA . ASP A 1 82 ? -6.488 8.822 -4.606 1.00 77.31 82 ASP A CA 1
ATOM 584 C C . ASP A 1 82 ? -7.074 7.920 -3.517 1.00 77.31 82 ASP A C 1
ATOM 586 O O . ASP A 1 82 ? -7.179 6.708 -3.683 1.00 77.31 82 ASP A O 1
ATOM 590 N N . GLY A 1 83 ? -7.493 8.528 -2.405 1.00 83.94 83 GLY A N 1
ATOM 591 C CA . GLY A 1 83 ? -8.060 7.795 -1.276 1.00 83.94 83 GLY A CA 1
ATOM 592 C C . GLY A 1 83 ? -7.040 7.322 -0.241 1.00 83.94 83 GLY A C 1
ATOM 593 O O . GLY A 1 83 ? -7.432 6.593 0.661 1.00 83.94 83 GLY A O 1
ATOM 594 N N . LEU A 1 84 ? -5.772 7.748 -0.299 1.00 91.69 84 LEU A N 1
ATOM 595 C CA . LEU A 1 84 ? -4.831 7.583 0.813 1.00 91.69 84 LEU A CA 1
ATOM 596 C C . LEU A 1 84 ? -4.594 8.891 1.569 1.00 91.69 84 LEU A C 1
ATOM 598 O O . LEU A 1 84 ? -4.255 9.921 0.994 1.00 91.69 84 LEU A O 1
ATOM 602 N N . VAL A 1 85 ? -4.709 8.820 2.893 1.00 92.50 85 VAL A N 1
ATOM 603 C CA . VAL A 1 85 ? -4.422 9.911 3.824 1.00 92.50 85 VAL A CA 1
ATOM 604 C C . VAL A 1 85 ? -3.110 9.607 4.548 1.00 92.50 85 VAL A C 1
ATOM 606 O O . VAL A 1 85 ? -3.047 8.625 5.294 1.00 92.50 85 VAL A O 1
ATOM 609 N N . PRO A 1 86 ? -2.055 10.423 4.377 1.00 93.19 86 PRO A N 1
ATOM 610 C CA . PRO A 1 86 ? -0.841 10.303 5.176 1.00 93.19 86 PRO A CA 1
ATOM 611 C C . PRO A 1 86 ? -1.154 10.519 6.662 1.00 93.19 86 PRO A C 1
ATOM 613 O O . PRO A 1 86 ? -1.785 11.507 7.034 1.00 93.19 86 PRO A O 1
ATOM 616 N N . ARG A 1 87 ? -0.706 9.603 7.524 1.00 94.88 87 ARG A N 1
ATOM 617 C CA . ARG A 1 87 ? -0.896 9.688 8.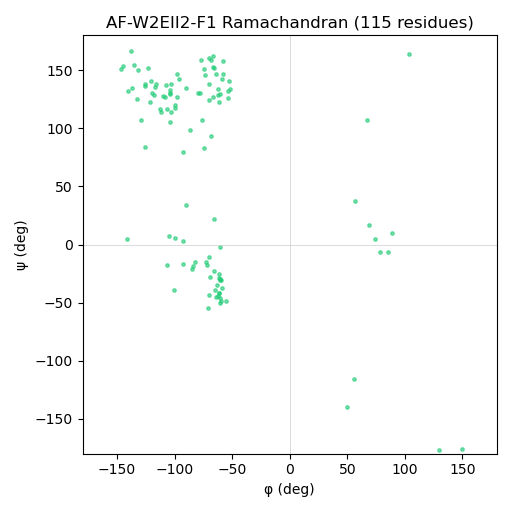984 1.00 94.88 87 ARG A CA 1
ATOM 618 C C . ARG A 1 87 ? 0.373 10.037 9.745 1.00 94.88 87 ARG A C 1
ATOM 620 O O . ARG A 1 87 ? 0.298 10.489 10.881 1.00 94.88 87 ARG A O 1
ATOM 627 N N . GLY A 1 88 ? 1.529 9.867 9.118 1.00 93.62 88 GLY A N 1
ATOM 628 C CA . GLY A 1 88 ? 2.808 10.267 9.683 1.00 93.62 88 GLY A CA 1
ATOM 629 C C . GLY A 1 88 ? 3.942 9.377 9.210 1.00 93.62 88 GLY A C 1
ATOM 630 O O . GLY A 1 88 ? 3.764 8.474 8.392 1.00 93.62 88 GLY A O 1
ATOM 631 N N . SER A 1 89 ? 5.128 9.636 9.747 1.00 94.44 89 SER A N 1
ATOM 632 C CA . SER A 1 89 ? 6.300 8.804 9.509 1.00 94.44 89 SER A CA 1
ATOM 633 C C . SER A 1 89 ? 7.196 8.778 10.734 1.00 94.44 89 SER A C 1
ATOM 635 O O . SER A 1 89 ? 7.273 9.768 11.459 1.00 94.44 89 SER A O 1
ATOM 637 N N . PHE A 1 90 ? 7.922 7.685 10.923 1.00 93.94 90 PHE A N 1
ATOM 638 C CA . PHE A 1 90 ? 8.939 7.561 11.962 1.00 93.94 90 PHE A CA 1
ATOM 639 C C . PHE A 1 90 ? 10.177 6.851 11.415 1.00 93.94 90 PHE A C 1
ATOM 641 O O . PHE A 1 90 ? 10.163 6.290 10.318 1.00 93.94 90 PHE A O 1
ATOM 648 N N . LYS A 1 91 ? 11.281 6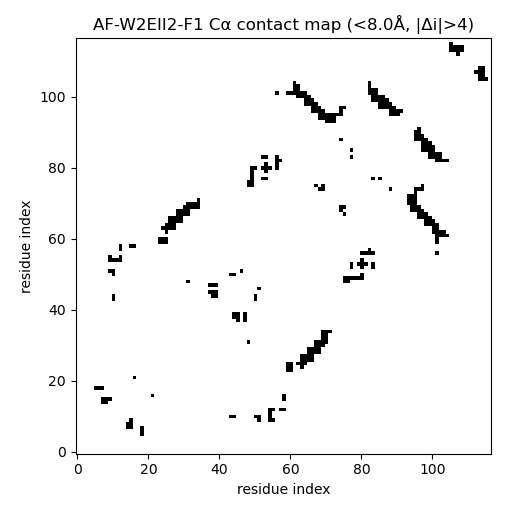.907 12.161 1.00 91.75 91 LYS A N 1
ATOM 649 C CA . LYS A 1 91 ? 12.552 6.291 11.770 1.00 91.75 91 LYS A CA 1
ATOM 650 C C . LYS A 1 91 ? 12.939 5.196 12.747 1.00 91.75 91 LYS A C 1
ATOM 652 O O . LYS A 1 91 ? 12.834 5.384 13.954 1.00 91.75 91 LYS A O 1
ATOM 657 N N . ILE A 1 92 ? 13.434 4.085 12.212 1.00 88.62 92 ILE A N 1
ATOM 658 C CA . ILE A 1 92 ? 14.044 2.996 12.977 1.00 88.62 92 ILE A CA 1
ATOM 659 C C . ILE A 1 92 ? 15.392 2.684 12.331 1.00 88.62 92 ILE A C 1
ATOM 661 O O . ILE A 1 92 ? 15.458 2.132 11.231 1.00 88.62 92 ILE A O 1
ATOM 665 N N . GLY A 1 93 ? 16.483 3.062 12.998 1.00 88.62 93 GLY A N 1
ATOM 666 C CA . GLY A 1 93 ? 17.833 2.918 12.452 1.00 88.62 93 GLY A CA 1
ATOM 667 C C . GLY A 1 93 ? 17.974 3.607 11.088 1.00 88.62 93 GLY A C 1
ATOM 668 O O . GLY A 1 93 ? 17.838 4.822 10.975 1.00 88.62 93 GLY A O 1
ATOM 669 N N . THR A 1 94 ? 18.235 2.821 10.041 1.00 86.69 94 THR A N 1
ATOM 670 C CA . THR A 1 94 ? 18.398 3.307 8.653 1.00 86.69 94 THR A CA 1
ATOM 671 C C . THR A 1 94 ? 17.110 3.281 7.825 1.00 86.69 94 THR A C 1
ATOM 673 O O . THR A 1 94 ? 17.131 3.610 6.634 1.00 86.69 94 THR A O 1
ATOM 676 N N . ARG A 1 95 ? 15.990 2.887 8.439 1.00 87.88 95 ARG A N 1
ATOM 677 C CA . ARG A 1 95 ? 14.686 2.785 7.789 1.00 87.88 95 ARG A CA 1
ATOM 678 C C . ARG A 1 95 ? 13.796 3.957 8.170 1.00 87.88 95 ARG A C 1
ATOM 680 O O . ARG A 1 95 ? 13.717 4.343 9.336 1.00 87.88 95 ARG A O 1
ATOM 687 N N . THR A 1 96 ? 13.096 4.484 7.176 1.00 91.06 96 THR A N 1
ATOM 688 C CA . THR A 1 96 ? 11.972 5.397 7.366 1.00 91.06 96 THR A CA 1
ATOM 689 C C . THR A 1 96 ? 10.693 4.608 7.121 1.00 91.06 96 THR A C 1
ATOM 691 O O . THR A 1 96 ? 10.577 3.928 6.105 1.00 91.06 96 THR A O 1
ATOM 694 N N . VAL A 1 97 ? 9.744 4.687 8.049 1.00 92.56 97 VAL A N 1
ATOM 695 C CA . VAL A 1 97 ? 8.422 4.067 7.936 1.00 92.56 97 VAL A CA 1
ATOM 696 C C . VAL A 1 97 ? 7.398 5.163 7.707 1.00 92.56 97 VAL A C 1
ATOM 698 O O . VAL A 1 97 ? 7.351 6.124 8.474 1.00 92.56 97 VAL A O 1
ATOM 701 N N . ALA A 1 98 ? 6.590 5.023 6.664 1.00 93.69 98 ALA A N 1
ATOM 702 C CA . ALA A 1 98 ? 5.460 5.894 6.371 1.00 93.69 98 ALA A CA 1
ATOM 703 C C . ALA A 1 98 ? 4.147 5.166 6.652 1.00 93.69 98 ALA A C 1
ATOM 705 O O . ALA A 1 98 ? 3.999 3.996 6.297 1.00 93.69 98 ALA A O 1
ATOM 706 N N . LEU A 1 99 ? 3.209 5.871 7.281 1.00 95.69 99 LEU A N 1
ATOM 707 C CA . LEU A 1 99 ? 1.871 5.379 7.580 1.00 95.69 99 LEU A CA 1
ATOM 708 C C . LEU A 1 99 ? 0.851 6.106 6.712 1.00 95.69 99 LEU A C 1
ATOM 710 O O . LEU A 1 99 ? 0.785 7.339 6.714 1.00 95.69 99 LEU A O 1
ATOM 714 N N . PHE A 1 100 ? 0.019 5.332 6.030 1.00 95.56 100 PHE A N 1
ATOM 715 C CA . PHE A 1 100 ? -1.122 5.813 5.262 1.00 95.56 100 PHE A CA 1
ATOM 716 C C . PHE A 1 100 ? -2.388 5.135 5.757 1.00 95.56 100 PHE A C 1
ATOM 718 O O . PHE A 1 100 ? -2.342 4.007 6.245 1.00 95.56 100 PHE A O 1
ATOM 725 N N . GLN A 1 101 ? -3.517 5.813 5.608 1.00 95.62 101 GLN A N 1
ATOM 726 C CA . GLN A 1 101 ? -4.826 5.235 5.858 1.00 95.62 101 GLN A CA 1
ATOM 727 C C . GLN A 1 101 ? -5.709 5.403 4.628 1.00 95.62 101 GLN A C 1
ATOM 729 O O . GLN A 1 101 ? -5.712 6.473 4.022 1.00 95.62 101 GLN A O 1
ATOM 734 N N . THR A 1 102 ? -6.467 4.374 4.270 1.00 93.75 102 THR A N 1
ATOM 735 C CA . THR A 1 102 ? -7.485 4.485 3.226 1.00 93.75 102 THR A CA 1
ATOM 736 C C . THR A 1 102 ? -8.644 5.347 3.721 1.00 93.75 102 THR A C 1
ATOM 738 O O . THR A 1 102 ? -9.227 5.111 4.782 1.00 93.75 102 THR A O 1
ATOM 741 N N . ALA A 1 103 ? -8.953 6.396 2.969 1.00 86.56 103 ALA A N 1
ATOM 742 C CA . ALA A 1 103 ? -10.127 7.222 3.188 1.00 86.56 103 ALA A CA 1
ATOM 743 C C . ALA A 1 103 ? -11.402 6.451 2.832 1.00 86.56 103 ALA A C 1
ATOM 745 O O . ALA A 1 103 ? -11.374 5.503 2.041 1.00 86.56 103 ALA A O 1
ATOM 746 N N . ALA A 1 104 ? -12.530 6.924 3.359 1.00 68.56 104 ALA A N 1
ATOM 747 C CA . ALA A 1 104 ? -13.833 6.573 2.824 1.00 68.56 104 ALA A CA 1
ATOM 748 C C . ALA A 1 104 ? -13.856 6.873 1.324 1.00 68.56 104 ALA A C 1
ATOM 750 O O . ALA A 1 104 ? -13.450 7.959 0.891 1.00 68.56 104 ALA A O 1
ATOM 751 N N . ALA A 1 105 ? -14.335 5.926 0.522 1.00 59.19 105 ALA A N 1
ATOM 752 C CA . ALA A 1 105 ? -14.682 6.232 -0.853 1.00 59.19 105 ALA A CA 1
ATOM 753 C C . ALA A 1 105 ? -15.905 7.162 -0.816 1.00 59.19 105 ALA A C 1
ATOM 755 O O . ALA A 1 105 ? -17.036 6.698 -0.715 1.00 59.19 105 ALA A O 1
ATOM 756 N N . GLY A 1 106 ? -15.681 8.479 -0.843 1.00 49.91 106 GLY A N 1
ATOM 757 C CA . GLY A 1 106 ? -16.762 9.439 -1.064 1.00 49.91 106 GLY A CA 1
ATOM 758 C C . GLY A 1 106 ? -17.467 9.157 -2.402 1.00 49.91 106 GLY A C 1
ATOM 759 O O . GLY A 1 106 ? -16.858 8.525 -3.278 1.00 49.91 106 GLY A O 1
ATOM 760 N N . PRO A 1 107 ? -18.724 9.605 -2.587 1.00 43.09 107 PRO A N 1
ATOM 761 C CA . PRO A 1 107 ? -19.416 9.474 -3.863 1.00 43.09 107 PRO A CA 1
ATOM 762 C C . PRO A 1 107 ? -18.539 10.033 -4.985 1.00 43.09 107 PRO A C 1
ATOM 764 O O . PRO A 1 107 ? -17.929 11.095 -4.845 1.00 43.09 107 PRO A O 1
ATOM 767 N N . ARG A 1 108 ? -18.440 9.277 -6.078 1.00 48.19 108 ARG A N 1
ATOM 768 C CA . ARG A 1 108 ? -17.843 9.753 -7.323 1.00 48.19 108 ARG A CA 1
ATOM 769 C C . ARG A 1 108 ? -18.985 10.141 -8.244 1.00 48.19 108 ARG A C 1
ATOM 771 O O . ARG A 1 108 ? -19.800 9.292 -8.599 1.00 48.19 108 ARG A O 1
ATOM 778 N N . ASP A 1 109 ? -19.057 11.408 -8.600 1.00 47.53 109 ASP A N 1
ATOM 779 C CA . ASP A 1 109 ? -19.950 11.921 -9.626 1.00 47.53 109 ASP A CA 1
ATOM 780 C C . ASP A 1 109 ? -19.505 11.407 -11.011 1.00 47.53 109 ASP A C 1
ATOM 782 O O . ASP A 1 109 ? -18.361 10.986 -11.198 1.00 47.53 109 ASP A O 1
ATOM 786 N N . GLY A 1 110 ? -20.414 11.405 -11.996 1.00 41.09 110 GLY A N 1
ATOM 787 C CA . GLY A 1 110 ? -20.212 10.805 -13.330 1.00 41.09 110 GLY A CA 1
ATOM 788 C C . GLY A 1 110 ? -19.053 11.375 -14.172 1.00 41.09 110 GLY A C 1
ATOM 789 O O . GLY A 1 110 ? -18.797 10.863 -15.255 1.00 41.09 110 GLY A O 1
ATOM 790 N N . ASP A 1 111 ? -18.350 12.394 -13.664 1.00 55.62 111 ASP A N 1
ATOM 791 C CA . ASP A 1 111 ? -17.145 13.033 -14.225 1.00 55.62 111 ASP A CA 1
ATOM 792 C C . ASP A 1 111 ? -15.849 12.625 -13.476 1.00 55.62 111 ASP A C 1
ATOM 794 O O . ASP A 1 111 ? -14.780 13.191 -13.679 1.00 55.62 111 ASP A O 1
ATOM 798 N N . GLY A 1 112 ? -15.917 11.670 -12.540 1.00 44.69 112 GLY A N 1
ATOM 799 C CA . GLY A 1 112 ? -14.753 11.192 -11.781 1.00 44.69 112 GLY A CA 1
ATOM 800 C C . GLY A 1 112 ? -14.233 12.153 -10.703 1.00 44.69 112 GLY A C 1
ATOM 801 O O . GLY A 1 112 ? -13.230 11.852 -10.050 1.00 44.69 112 GLY A O 1
ATOM 802 N N . ARG A 1 113 ? -14.911 13.283 -10.467 1.00 45.16 113 ARG A N 1
ATOM 803 C CA . ARG A 1 113 ? -14.644 14.156 -9.315 1.00 45.16 113 ARG A CA 1
ATOM 804 C C . ARG A 1 113 ? -15.242 13.565 -8.040 1.00 45.16 113 ARG A C 1
ATOM 806 O O . ARG A 1 113 ? -16.082 12.672 -8.082 1.00 45.16 113 ARG A O 1
ATOM 813 N N . ARG A 1 114 ? -14.714 14.009 -6.898 1.00 53.19 114 ARG A N 1
ATOM 814 C CA . ARG A 1 114 ? -15.270 13.708 -5.575 1.00 53.19 114 ARG A CA 1
ATOM 815 C C . ARG A 1 114 ? -16.085 14.907 -5.118 1.00 53.19 114 ARG A C 1
ATOM 817 O O . ARG A 1 114 ? -15.512 15.982 -4.930 1.00 53.19 114 ARG A O 1
ATOM 824 N N . THR A 1 115 ? -17.372 14.709 -4.870 1.00 46.22 115 THR A N 1
ATOM 825 C CA . THR A 1 115 ? -18.191 15.656 -4.112 1.00 46.22 115 THR A CA 1
ATOM 826 C C . THR A 1 115 ? -17.716 15.704 -2.660 1.00 46.22 115 THR A C 1
ATOM 828 O O . THR A 1 115 ? -17.589 14.665 -2.007 1.00 46.22 115 THR A O 1
ATOM 831 N N . ALA A 1 116 ? -17.428 16.907 -2.163 1.00 38.75 116 ALA A N 1
ATOM 832 C CA . ALA A 1 116 ? -17.209 17.145 -0.739 1.00 38.75 116 ALA A CA 1
ATOM 833 C C . ALA A 1 116 ? -18.516 16.906 0.053 1.00 38.75 116 ALA A C 1
ATOM 835 O O . ALA A 1 116 ? -19.590 17.046 -0.538 1.00 38.75 116 ALA A O 1
ATOM 836 N N . PRO A 1 117 ? -18.430 16.519 1.341 1.00 49.88 117 PRO A N 1
ATOM 837 C CA . PRO A 1 117 ? -19.597 16.390 2.214 1.00 49.88 117 PRO A CA 1
ATOM 838 C C . PRO A 1 117 ? -20.305 17.727 2.460 1.00 49.88 117 PRO A C 1
ATOM 840 O O . PRO A 1 117 ? -19.621 18.778 2.432 1.00 49.88 117 PRO A O 1
#

Mean predicted aligned error: 8.21 Å

Sequence (117 aa):
LPAEARRADVFDAGGLREVLGGRRPGVVVTDVPYGEQTSWLGPDGESGAAGMLRTLGAVLPEGAVIAVAVRGRRPPRADGADGLVPRGSFKIGTRTVALFQTAAAGPRDGDGRRTAP

Foldseek 3Di:
DDDDDDDDDLLDLPRVLVVCVPPAALEAEDEPPDPPCCADDDDCRNCPPLSSLLSCLVNHDAFRKYKYKYFADDDDDVVPSPQKDWPDWDDDVRIIITMIGGHPPADQDPVRDHDDD

pLDDT: mean 81.19, std 16.12, range [38.75, 96.75]

Secondary structure (DSSP, 8-state):
---------SS-HHHHHHHHTT---SEEEEEE--TT----SSTTGGGHHHHHHHHHHHHSPTT-EEEEEEESSSPPP-TT-TTEEEEEEEEETTEEEEEEEEPP-PPBPTTSPBPP-

Nearest PDB structures (foldseek):
  1o9g-assembly1_A  TM=8.281E-01  e=2.242E-07  Streptomyces viridochromogenes
  1o9h-assembly1_A  TM=8.243E-01  e=5.831E-07  Streptomyces viridochromogenes
  2ift-assembly2_B  TM=7.043E-01  e=1.075E-03  Haemophilus influenzae
  2ift-assembly1_A  TM=5.958E-01  e=1.907E-03  Haemophilus influenzae
  7vk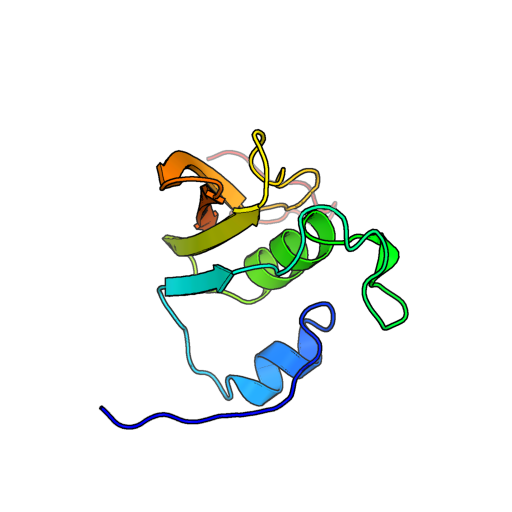q-assembly3_C  TM=6.377E-01  e=1.135E-02  Drosophila melanogaster

Radius of gyration: 14.82 Å; Cα contacts (8 Å, |Δi|>4): 197; chains: 1; bounding box: 39×37×31 Å